Protein AF-A0A9E1AV09-F1 (afdb_monomer_lite)

Radius of gyration: 26.07 Å; chains: 1; bounding box: 48×63×70 Å

Sequence (121 aa):
MDWGLALSVTATGLTVVFAVLIILVLVVALFGKIMGSTTNRKVKTPVEEKQIETFVADSSEKLSMEVEDGISEEVVAAIAAAVAVMMSSDGKAYQLRSIKRTGKNRPAWSIAGIQDNTRPF

Foldseek 3Di:
DPVVVVVVVVVVVVVVVVVVVVVVVVVVVVVVCVVVVVPPDDDDDDDDDDDDDDDDDDDDPPPPAAEPPPQDPVNVVVVVVVCCVVCVVVVDDDDRRYDDDDPCPPPPVNVVVVCVVPDDD

Secondary structure (DSSP, 8-state):
--HHHHHHHHHHHHHHHHHHHHHHHHHHHHHHHHHHTTS--------------------------EEPTT--HHHHHHHHHHHHHHHGGGT------EE-PPP----HHHHHHHHHHH---

Structure (mmCIF, N/CA/C/O backbone):
data_AF-A0A9E1AV09-F1
#
_entry.id   AF-A0A9E1AV09-F1
#
loop_
_atom_site.group_PDB
_atom_site.id
_atom_site.type_symbol
_atom_site.label_atom_id
_atom_site.label_alt_id
_atom_site.label_comp_id
_atom_site.label_asym_id
_atom_site.label_entity_id
_atom_site.label_seq_id
_atom_site.pdbx_PDB_ins_code
_atom_site.Cartn_x
_atom_site.Cartn_y
_atom_site.Cartn_z
_atom_site.occupancy
_atom_site.B_iso_or_equiv
_atom_site.auth_seq_id
_atom_site.auth_comp_id
_atom_site.auth_asym_id
_atom_site.auth_atom_id
_atom_site.pdbx_PDB_model_num
ATOM 1 N N . MET A 1 1 ? 21.806 -11.355 -35.294 1.00 62.59 1 MET A N 1
ATOM 2 C CA . MET A 1 1 ? 21.110 -11.539 -34.003 1.00 62.59 1 MET A CA 1
ATOM 3 C C . MET A 1 1 ? 20.991 -10.173 -33.361 1.00 62.59 1 MET A C 1
ATOM 5 O O . MET A 1 1 ? 22.018 -9.605 -33.000 1.00 62.59 1 MET A O 1
ATOM 9 N N . ASP A 1 2 ? 19.783 -9.630 -33.261 1.00 81.56 2 ASP A N 1
ATOM 10 C CA . ASP A 1 2 ? 19.539 -8.305 -32.685 1.00 81.56 2 ASP A CA 1
ATOM 11 C C . ASP A 1 2 ? 19.661 -8.351 -31.157 1.00 81.56 2 ASP A C 1
ATOM 13 O O . ASP A 1 2 ? 18.680 -8.381 -30.414 1.00 81.56 2 ASP A O 1
ATOM 17 N N . TRP A 1 3 ? 20.905 -8.386 -30.678 1.00 85.06 3 TRP A N 1
ATOM 18 C CA . TRP A 1 3 ? 21.255 -8.437 -29.255 1.00 85.06 3 TRP A CA 1
ATOM 19 C C . TRP A 1 3 ? 20.619 -7.303 -28.436 1.00 85.06 3 TRP A C 1
ATOM 21 O O . TRP A 1 3 ? 20.287 -7.506 -27.272 1.00 85.06 3 TRP A O 1
ATOM 31 N N . GLY A 1 4 ? 20.391 -6.133 -29.043 1.00 89.56 4 GLY A N 1
ATOM 32 C CA . GLY A 1 4 ? 19.711 -5.007 -28.396 1.00 89.56 4 GLY A CA 1
ATOM 33 C C . GLY A 1 4 ? 18.231 -5.269 -28.098 1.00 89.56 4 GLY A C 1
ATOM 34 O O . GLY A 1 4 ? 17.756 -4.900 -27.026 1.00 89.56 4 GLY A O 1
ATOM 35 N N . LEU A 1 5 ? 17.519 -5.962 -28.996 1.00 87.00 5 LEU A N 1
ATOM 36 C CA . LEU A 1 5 ? 16.128 -6.370 -28.762 1.00 87.00 5 LEU A CA 1
ATOM 37 C C . LEU A 1 5 ? 16.051 -7.474 -27.703 1.00 87.00 5 LEU A C 1
ATOM 39 O O . LEU A 1 5 ? 15.178 -7.452 -26.841 1.00 87.00 5 LEU A O 1
ATOM 43 N N . ALA A 1 6 ? 17.000 -8.413 -27.715 1.00 89.00 6 ALA A N 1
ATOM 44 C CA . ALA A 1 6 ? 17.081 -9.448 -26.686 1.00 89.00 6 ALA A CA 1
ATOM 45 C C . ALA A 1 6 ? 17.332 -8.851 -25.286 1.00 89.00 6 ALA A C 1
ATOM 47 O O . ALA A 1 6 ? 16.688 -9.250 -24.311 1.00 89.00 6 ALA A O 1
ATOM 48 N N . LEU A 1 7 ? 18.219 -7.855 -25.185 1.00 91.81 7 LEU A N 1
ATOM 49 C CA . LEU A 1 7 ? 18.486 -7.132 -23.939 1.00 91.81 7 LEU A CA 1
ATOM 50 C C . LEU A 1 7 ? 17.275 -6.331 -23.458 1.00 91.81 7 LEU A C 1
ATOM 52 O O . LEU A 1 7 ? 16.956 -6.380 -22.271 1.00 91.81 7 LEU A O 1
ATOM 56 N N . SER A 1 8 ? 16.576 -5.626 -24.351 1.00 91.19 8 SER A N 1
ATOM 57 C CA . SER A 1 8 ? 15.408 -4.825 -23.968 1.00 91.19 8 SER A CA 1
ATOM 58 C C . SER A 1 8 ? 14.236 -5.694 -23.505 1.00 91.19 8 SER A C 1
ATOM 60 O O . SER A 1 8 ? 13.615 -5.388 -22.485 1.00 91.19 8 SER A O 1
ATOM 62 N N . VAL A 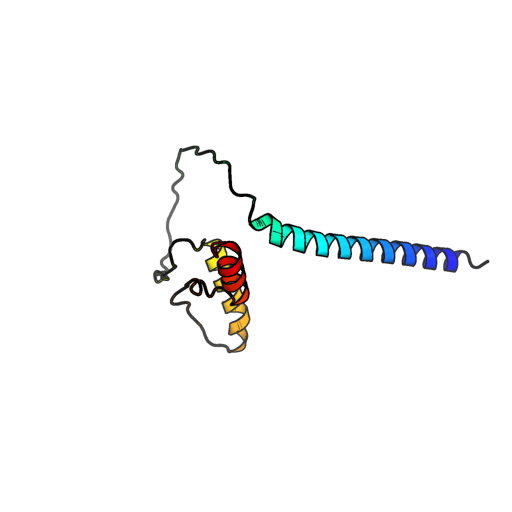1 9 ? 13.971 -6.819 -24.176 1.00 94.38 9 VAL A N 1
ATOM 63 C CA . VAL A 1 9 ? 12.947 -7.793 -23.759 1.00 94.38 9 VAL A CA 1
ATOM 64 C C . VAL A 1 9 ? 13.298 -8.405 -22.402 1.00 94.38 9 VAL A C 1
ATOM 66 O O . VAL A 1 9 ? 12.442 -8.517 -21.528 1.00 94.38 9 VAL A O 1
ATOM 69 N N . THR A 1 10 ? 14.570 -8.737 -22.178 1.00 94.69 10 THR A N 1
ATOM 70 C CA . THR A 1 10 ? 15.015 -9.287 -20.889 1.00 94.69 10 THR A CA 1
ATOM 71 C C . THR A 1 10 ? 14.910 -8.249 -19.765 1.00 94.69 10 THR A C 1
ATOM 73 O O . THR A 1 10 ? 14.410 -8.559 -18.685 1.00 94.69 10 THR A O 1
ATOM 76 N N . ALA A 1 11 ? 15.318 -7.001 -20.013 1.00 95.00 11 ALA A N 1
ATOM 77 C CA . ALA A 1 11 ? 15.240 -5.913 -19.036 1.00 95.00 11 ALA A CA 1
ATOM 78 C C . ALA A 1 11 ? 13.788 -5.548 -18.681 1.00 95.00 11 ALA A C 1
ATOM 80 O O . ALA A 1 11 ? 13.458 -5.346 -17.509 1.00 95.00 11 ALA A O 1
ATOM 81 N N . THR A 1 12 ? 12.903 -5.499 -19.679 1.00 95.88 12 THR A N 1
ATOM 82 C CA . THR A 1 12 ? 11.469 -5.259 -19.461 1.00 95.88 12 THR A CA 1
ATOM 83 C C . THR A 1 12 ? 10.818 -6.428 -18.728 1.00 95.88 12 THR A C 1
ATOM 85 O O . THR A 1 12 ? 10.104 -6.191 -17.756 1.00 95.88 12 THR A O 1
ATOM 88 N N . GLY A 1 13 ? 11.139 -7.675 -19.084 1.00 95.94 13 GLY A N 1
ATOM 89 C CA . GLY A 1 13 ? 10.699 -8.864 -18.350 1.00 95.94 13 GLY A CA 1
ATOM 90 C C . GLY A 1 13 ? 11.131 -8.847 -16.882 1.00 95.94 13 GLY A C 1
ATOM 91 O O . GLY A 1 13 ? 10.299 -9.044 -15.997 1.00 95.94 13 GLY A O 1
ATOM 92 N N . LEU A 1 14 ? 12.399 -8.519 -16.603 1.00 96.31 14 LEU A N 1
ATOM 93 C CA . LEU A 1 14 ? 12.914 -8.398 -15.236 1.00 96.31 14 LEU A CA 1
ATOM 94 C C . LEU A 1 14 ? 12.160 -7.318 -14.447 1.00 96.31 14 LEU A C 1
ATOM 96 O O . LEU A 1 14 ? 11.760 -7.545 -13.306 1.00 96.31 14 LEU A O 1
ATOM 100 N N . THR A 1 15 ? 11.915 -6.167 -15.074 1.00 96.56 15 THR A N 1
ATOM 101 C CA . THR A 1 15 ? 11.201 -5.045 -14.451 1.00 96.56 15 THR A CA 1
ATOM 102 C C . THR A 1 15 ? 9.750 -5.414 -14.137 1.00 96.56 15 THR A C 1
ATOM 104 O O . THR A 1 15 ? 9.272 -5.140 -13.036 1.00 96.56 15 THR A O 1
ATOM 107 N N . VAL A 1 16 ? 9.055 -6.081 -15.065 1.00 97.25 16 VAL A N 1
ATOM 108 C CA . VAL A 1 16 ? 7.672 -6.544 -14.868 1.00 97.25 16 VAL A CA 1
ATOM 109 C C . VAL A 1 16 ? 7.595 -7.561 -13.729 1.00 97.25 16 VAL A C 1
ATOM 111 O O . VAL A 1 16 ? 6.725 -7.436 -12.868 1.00 97.25 16 VAL A O 1
ATOM 114 N N . VAL A 1 17 ? 8.520 -8.524 -13.663 1.00 96.75 17 VAL A N 1
ATOM 115 C CA . VAL A 1 17 ? 8.557 -9.516 -12.574 1.00 96.75 17 VAL A CA 1
ATOM 116 C C . VAL A 1 17 ? 8.769 -8.836 -11.220 1.00 96.75 17 VAL A C 1
ATOM 118 O O . VAL A 1 17 ? 8.021 -9.112 -10.281 1.00 96.75 17 VAL A O 1
ATOM 121 N N . PHE A 1 18 ? 9.720 -7.902 -11.115 1.00 97.50 18 PHE A N 1
ATOM 122 C CA . PHE A 1 18 ? 9.929 -7.131 -9.884 1.00 97.50 18 PHE A CA 1
ATOM 123 C C . PHE A 1 18 ? 8.688 -6.325 -9.486 1.00 97.50 18 PHE A C 1
ATOM 125 O O . PHE A 1 18 ? 8.298 -6.351 -8.319 1.00 97.50 18 PHE A O 1
ATOM 132 N N . ALA A 1 19 ? 8.040 -5.650 -10.438 1.00 96.75 19 ALA A N 1
ATOM 133 C CA . ALA A 1 19 ? 6.830 -4.876 -10.173 1.00 96.75 19 ALA A CA 1
ATOM 134 C C . ALA A 1 19 ? 5.696 -5.762 -9.632 1.00 96.75 19 ALA A C 1
ATOM 136 O O . ALA A 1 19 ? 5.080 -5.421 -8.622 1.00 96.75 19 ALA A O 1
ATOM 137 N N . VAL A 1 20 ? 5.461 -6.925 -10.248 1.00 97.56 20 VAL A N 1
ATOM 138 C CA . VAL A 1 20 ? 4.444 -7.884 -9.791 1.00 97.56 20 VAL A CA 1
ATOM 139 C C . VAL A 1 20 ? 4.763 -8.396 -8.387 1.00 97.56 20 VAL A C 1
ATOM 141 O O . VAL A 1 20 ? 3.870 -8.426 -7.542 1.00 97.56 20 VAL A O 1
ATOM 144 N N . LEU A 1 21 ? 6.023 -8.743 -8.103 1.00 97.00 21 LEU A N 1
ATOM 145 C CA . LEU A 1 21 ? 6.437 -9.187 -6.769 1.00 97.00 21 LEU A CA 1
ATOM 146 C C . LEU A 1 21 ? 6.210 -8.102 -5.711 1.00 97.00 21 LEU A C 1
ATOM 148 O O . LEU A 1 21 ? 5.645 -8.395 -4.659 1.00 97.00 21 LEU A O 1
ATOM 152 N N . ILE A 1 22 ? 6.587 -6.851 -5.991 1.00 96.31 22 ILE A N 1
ATOM 153 C CA . ILE A 1 22 ? 6.373 -5.722 -5.071 1.00 96.31 22 ILE A CA 1
ATOM 154 C C . ILE A 1 22 ? 4.879 -5.517 -4.808 1.00 96.31 22 ILE A C 1
ATOM 156 O O . ILE A 1 22 ? 4.475 -5.378 -3.654 1.00 96.31 22 ILE A O 1
ATOM 160 N N . ILE A 1 23 ? 4.049 -5.535 -5.854 1.00 96.69 23 ILE A N 1
ATOM 161 C CA . ILE A 1 23 ? 2.594 -5.383 -5.724 1.00 96.69 23 ILE A CA 1
ATOM 162 C C . ILE A 1 23 ? 2.008 -6.518 -4.875 1.00 96.69 23 ILE A C 1
ATOM 164 O O . ILE A 1 23 ? 1.215 -6.258 -3.971 1.00 96.69 23 ILE A O 1
ATOM 168 N N . LEU A 1 24 ? 2.422 -7.764 -5.110 1.00 95.69 24 LEU A N 1
ATOM 169 C CA . LEU A 1 24 ? 1.943 -8.929 -4.362 1.00 95.69 24 LEU A CA 1
ATOM 170 C C . LEU A 1 24 ? 2.350 -8.838 -2.882 1.00 95.69 24 LEU A C 1
ATOM 172 O O . LEU A 1 24 ? 1.510 -9.028 -2.001 1.00 95.69 24 LEU A O 1
ATOM 176 N N . VAL A 1 25 ? 3.601 -8.454 -2.601 1.00 94.50 25 VAL A N 1
ATOM 177 C CA . VAL A 1 25 ? 4.086 -8.208 -1.233 1.00 94.50 25 VAL A CA 1
ATOM 178 C C . VAL A 1 25 ? 3.295 -7.088 -0.563 1.00 94.50 25 VAL A C 1
ATOM 180 O O . VAL A 1 25 ? 2.891 -7.257 0.583 1.00 94.50 25 VAL A O 1
ATOM 183 N N . LEU A 1 26 ? 3.019 -5.975 -1.251 1.00 93.75 26 LEU A N 1
ATOM 184 C CA . LEU A 1 26 ? 2.217 -4.879 -0.698 1.00 93.75 26 LEU A CA 1
ATOM 185 C C . LEU A 1 26 ? 0.798 -5.326 -0.350 1.00 93.75 26 LEU A C 1
ATOM 187 O O . LEU A 1 26 ? 0.313 -4.999 0.731 1.00 93.75 26 LEU A O 1
ATOM 191 N N . VAL A 1 27 ? 0.144 -6.098 -1.219 1.00 93.31 27 VAL A N 1
ATOM 192 C CA . VAL A 1 27 ? -1.205 -6.628 -0.972 1.00 93.31 27 VAL A CA 1
ATOM 193 C C . VAL A 1 27 ? -1.209 -7.567 0.238 1.00 93.31 27 VAL A C 1
ATOM 195 O O . VAL A 1 27 ? -2.033 -7.406 1.139 1.00 93.31 27 VAL A O 1
ATOM 198 N N . VAL A 1 28 ? -0.254 -8.497 0.322 1.00 90.88 28 VAL A N 1
ATOM 199 C CA . VAL A 1 28 ? -0.113 -9.394 1.482 1.00 90.88 28 VAL A CA 1
ATOM 200 C C . VAL A 1 28 ? 0.236 -8.613 2.750 1.00 90.88 28 VAL A C 1
ATOM 202 O O . VAL A 1 28 ? -0.316 -8.898 3.810 1.00 90.88 28 VAL A O 1
ATOM 205 N N . ALA A 1 29 ? 1.089 -7.592 2.662 1.00 86.88 29 ALA A N 1
ATOM 206 C CA . ALA A 1 29 ? 1.440 -6.727 3.783 1.00 86.88 29 ALA A CA 1
ATOM 207 C C . A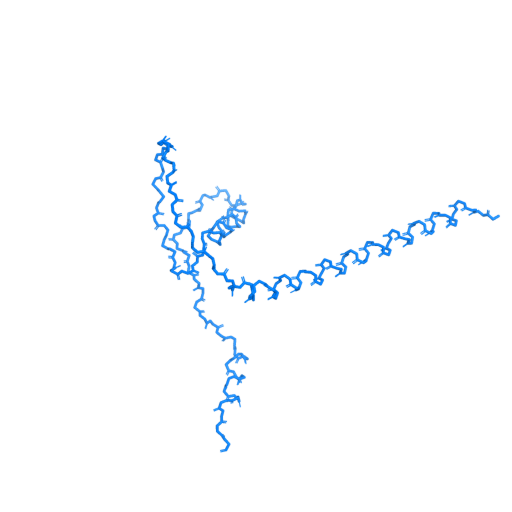LA A 1 29 ? 0.252 -5.879 4.247 1.00 86.88 29 ALA A C 1
ATOM 209 O O . ALA A 1 29 ? 0.096 -5.670 5.445 1.00 86.88 29 ALA A O 1
ATOM 210 N N . LEU A 1 30 ? -0.617 -5.427 3.342 1.00 86.06 30 LEU A N 1
ATOM 211 C CA . LEU A 1 30 ? -1.873 -4.760 3.681 1.00 86.06 30 LEU A CA 1
ATOM 212 C C . LEU A 1 30 ? -2.798 -5.718 4.438 1.00 86.06 30 LEU A C 1
ATOM 214 O O . LEU A 1 30 ? -3.241 -5.367 5.528 1.00 86.06 30 LEU A O 1
ATOM 218 N N . PHE A 1 31 ? -3.010 -6.945 3.949 1.00 82.62 31 PHE A N 1
ATOM 219 C CA . PHE A 1 31 ? -3.772 -7.964 4.686 1.00 82.62 31 PHE A CA 1
ATOM 220 C C . PHE A 1 31 ? -3.139 -8.294 6.049 1.00 82.62 31 PHE A C 1
ATOM 222 O O . PHE A 1 31 ? -3.838 -8.337 7.064 1.00 82.62 31 PHE A O 1
ATOM 229 N N . GLY A 1 32 ? -1.814 -8.434 6.101 1.00 80.19 32 GLY A N 1
ATOM 230 C CA . GLY A 1 32 ? -1.051 -8.659 7.328 1.00 80.19 32 GLY A CA 1
ATOM 231 C C . GLY A 1 32 ? -1.115 -7.483 8.304 1.00 80.19 32 GLY A C 1
ATOM 232 O O . GLY A 1 32 ? -1.209 -7.700 9.507 1.00 80.19 32 GLY A O 1
ATOM 233 N N . LYS A 1 33 ? -1.138 -6.237 7.822 1.00 78.69 33 LYS A N 1
ATOM 234 C CA . LYS A 1 33 ? -1.247 -5.020 8.644 1.00 78.69 33 LYS A CA 1
ATOM 235 C C . LYS A 1 33 ? -2.672 -4.803 9.146 1.00 78.69 33 LYS A C 1
ATOM 237 O O . LYS A 1 33 ? -2.858 -4.392 10.289 1.00 78.69 33 LYS A O 1
ATOM 242 N N . ILE A 1 34 ? -3.674 -5.127 8.329 1.00 74.94 34 ILE A N 1
ATOM 243 C CA . ILE A 1 34 ? -5.086 -5.091 8.722 1.00 74.94 34 ILE A CA 1
ATOM 244 C C . ILE A 1 34 ? -5.347 -6.141 9.819 1.00 74.94 34 ILE A C 1
ATOM 246 O O . ILE A 1 34 ? -5.937 -5.803 10.844 1.00 74.94 34 ILE A O 1
ATOM 250 N N . MET A 1 35 ? -4.821 -7.365 9.683 1.00 63.22 35 MET A N 1
ATOM 251 C CA . MET A 1 35 ? -4.956 -8.432 10.690 1.00 63.22 35 MET A CA 1
ATOM 252 C C . MET A 1 35 ? -4.056 -8.204 11.926 1.00 63.22 35 MET A C 1
ATOM 254 O O . MET A 1 35 ? -4.497 -8.349 13.066 1.00 63.22 35 MET A O 1
ATOM 258 N N . GLY A 1 36 ? -2.810 -7.770 11.723 1.00 61.09 36 GLY A N 1
ATOM 259 C CA . GLY A 1 36 ? -1.796 -7.557 12.765 1.00 61.09 36 GLY A CA 1
ATOM 260 C C . GLY A 1 36 ? -2.024 -6.329 13.651 1.00 61.09 36 GLY A C 1
ATOM 261 O O . GLY A 1 36 ? -1.460 -6.248 14.745 1.00 61.09 36 GLY A O 1
ATOM 262 N N . SER A 1 37 ? -2.895 -5.400 13.243 1.00 52.19 37 SER A N 1
ATOM 263 C CA . SER A 1 37 ? -3.293 -4.258 14.082 1.00 52.19 37 SER A CA 1
ATOM 264 C C . SER A 1 37 ? -4.109 -4.660 15.321 1.00 52.19 37 SER A C 1
ATOM 266 O O . SER A 1 37 ? -4.240 -3.869 16.253 1.00 52.19 37 SER A O 1
ATOM 268 N N . THR A 1 38 ? -4.613 -5.900 15.383 1.00 56.12 38 THR A N 1
ATOM 269 C CA . THR A 1 38 ? -5.422 -6.392 16.515 1.00 56.12 38 THR A CA 1
ATOM 270 C C . THR A 1 38 ? -4.653 -7.221 17.552 1.00 56.12 38 THR A C 1
ATOM 272 O O . THR A 1 38 ? -5.218 -7.528 18.598 1.00 56.12 38 THR A O 1
ATOM 275 N N . THR A 1 39 ? -3.361 -7.522 17.341 1.00 53.47 39 THR A N 1
ATOM 276 C CA . THR A 1 39 ? -2.571 -8.387 18.251 1.00 53.47 39 THR A CA 1
ATOM 277 C C . THR A 1 39 ? -1.247 -7.794 18.754 1.00 53.47 39 THR A C 1
ATOM 279 O O . THR A 1 39 ? -0.467 -8.504 19.378 1.00 53.47 39 THR A O 1
ATOM 282 N N . ASN A 1 40 ? -0.981 -6.500 18.553 1.00 53.19 40 ASN A N 1
ATOM 283 C CA . ASN A 1 40 ? 0.191 -5.828 19.140 1.00 53.19 40 ASN A CA 1
ATOM 284 C C . ASN A 1 40 ? -0.207 -4.912 20.302 1.00 53.19 40 ASN A C 1
ATOM 286 O O . ASN A 1 40 ? 0.134 -3.732 20.350 1.00 53.19 40 ASN A O 1
ATOM 290 N N . ARG A 1 41 ? -0.957 -5.461 21.264 1.00 50.94 41 ARG A N 1
ATOM 291 C CA . ARG A 1 41 ? -1.141 -4.831 22.574 1.00 50.94 41 ARG A CA 1
ATOM 292 C C . ARG A 1 41 ? -0.646 -5.783 23.656 1.00 50.94 41 ARG A C 1
ATOM 294 O O . ARG A 1 41 ? -1.267 -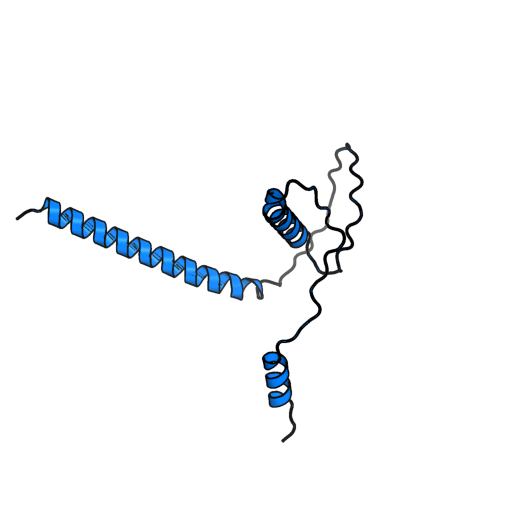6.820 23.877 1.00 50.94 41 ARG A O 1
ATOM 301 N N . LYS A 1 42 ? 0.419 -5.327 24.332 1.00 48.84 42 LYS A N 1
ATOM 302 C CA . LYS A 1 42 ? 1.118 -5.782 25.560 1.00 48.84 42 LYS A CA 1
ATOM 303 C C . LYS A 1 42 ? 2.592 -6.030 25.205 1.00 48.84 42 LYS A C 1
ATOM 305 O O . LYS A 1 42 ? 2.874 -6.853 24.354 1.00 48.84 42 LYS A O 1
ATOM 310 N N . VAL A 1 43 ? 3.557 -5.301 25.766 1.00 42.38 43 VAL A N 1
ATOM 311 C CA . VAL A 1 43 ? 3.769 -5.072 27.206 1.00 42.38 43 VAL A CA 1
ATOM 312 C C . VAL A 1 43 ? 4.244 -3.637 27.505 1.00 42.38 43 VAL A C 1
ATOM 314 O O . VAL A 1 43 ? 4.929 -3.006 26.713 1.00 42.38 43 VAL A O 1
ATOM 317 N N . LYS A 1 44 ? 3.800 -3.147 28.666 1.00 46.91 44 LYS A N 1
ATOM 318 C CA . LYS A 1 44 ? 4.030 -1.841 29.296 1.00 46.91 44 LYS A CA 1
ATOM 319 C C . LYS A 1 44 ? 5.485 -1.666 29.755 1.00 46.91 44 LYS A C 1
ATOM 321 O O . LYS A 1 44 ? 6.028 -2.618 30.304 1.00 46.91 44 LYS A O 1
ATOM 326 N N . THR A 1 45 ? 5.966 -0.423 29.780 1.00 32.31 45 THR A N 1
ATOM 327 C CA . THR A 1 45 ? 6.751 0.066 30.926 1.00 32.31 45 THR A CA 1
ATOM 328 C C . THR A 1 45 ? 6.284 1.481 31.281 1.00 32.31 45 THR A C 1
ATOM 330 O O . THR A 1 45 ? 6.321 2.354 30.415 1.00 32.31 45 THR A O 1
ATOM 333 N N . PRO A 1 46 ? 5.792 1.715 32.509 1.00 46.25 46 PRO A N 1
ATOM 334 C CA . PRO A 1 46 ? 5.605 3.048 33.054 1.00 46.25 46 PRO A CA 1
ATOM 335 C C . PRO A 1 46 ? 6.969 3.562 33.523 1.00 46.25 46 PRO A C 1
ATOM 337 O O . PRO A 1 46 ? 7.610 2.923 34.353 1.00 46.25 46 PRO A O 1
ATOM 340 N N . VAL A 1 47 ? 7.417 4.694 32.990 1.00 36.31 47 VAL A N 1
ATOM 341 C CA . VAL A 1 47 ? 8.447 5.505 33.640 1.00 36.31 47 VAL A CA 1
ATOM 342 C C . VAL A 1 47 ? 7.884 6.910 33.736 1.00 36.31 47 VAL A C 1
ATOM 344 O O . VAL A 1 47 ? 7.613 7.588 32.749 1.00 36.31 47 VAL A O 1
ATOM 347 N N . GLU A 1 48 ? 7.575 7.210 34.982 1.00 44.34 48 GLU A N 1
ATOM 348 C CA . GLU A 1 48 ? 7.315 8.495 35.589 1.00 44.34 48 GLU A CA 1
ATOM 349 C C . GLU A 1 48 ? 8.408 9.522 35.256 1.00 44.34 48 GLU A C 1
ATOM 351 O O . GLU A 1 48 ? 9.524 9.158 34.900 1.00 44.34 48 GLU A O 1
ATOM 356 N N . GLU A 1 49 ? 8.071 10.793 35.489 1.00 39.84 49 GLU A N 1
ATOM 357 C CA . GLU A 1 49 ? 8.990 11.934 35.588 1.00 39.84 49 GLU A CA 1
ATOM 358 C C . GLU A 1 49 ? 9.329 12.613 34.233 1.00 39.84 49 GLU A C 1
ATOM 360 O O . GLU A 1 49 ? 9.778 11.972 33.298 1.00 39.84 49 GLU A O 1
ATOM 365 N N . LYS A 1 50 ? 9.201 13.921 33.978 1.00 37.06 50 LYS A N 1
ATOM 366 C CA . LYS A 1 50 ? 8.753 15.134 34.685 1.00 37.06 50 LYS A CA 1
ATOM 367 C C . LYS A 1 50 ? 9.055 16.291 33.727 1.00 37.06 50 LYS A C 1
ATOM 369 O O . LYS A 1 50 ? 10.069 16.242 33.048 1.00 37.06 50 LYS A O 1
ATOM 374 N N . GLN A 1 51 ? 8.183 17.299 33.719 1.00 39.97 51 GLN A N 1
ATOM 375 C CA . GLN A 1 51 ? 8.449 18.708 33.385 1.00 39.97 51 GLN A CA 1
ATOM 376 C C . GLN A 1 51 ? 9.271 19.017 32.118 1.00 39.97 51 GLN A C 1
ATOM 378 O O . GLN A 1 51 ? 10.468 18.787 32.076 1.00 39.97 51 GLN A O 1
ATOM 383 N N . ILE A 1 52 ? 8.666 19.755 31.187 1.00 36.94 52 ILE A N 1
ATOM 384 C CA . ILE A 1 52 ? 9.111 21.125 30.888 1.00 36.94 52 ILE A CA 1
ATOM 385 C C . ILE A 1 52 ? 7.868 21.915 30.467 1.00 36.94 52 ILE A C 1
ATOM 387 O O . ILE A 1 52 ? 7.218 21.636 29.463 1.00 36.94 52 ILE A O 1
ATOM 391 N N . GLU A 1 53 ? 7.536 22.885 31.308 1.00 47.88 53 GLU A N 1
ATOM 392 C CA . GLU A 1 53 ? 6.652 24.003 31.024 1.00 47.88 53 GLU A CA 1
ATOM 393 C C . GLU A 1 53 ? 7.346 24.954 30.041 1.00 47.88 53 GLU A C 1
ATOM 395 O O . GLU A 1 53 ? 8.509 25.299 30.241 1.00 47.88 53 GLU A O 1
ATOM 400 N N . THR A 1 54 ? 6.648 25.394 28.996 1.00 35.50 54 THR A N 1
ATOM 401 C CA . THR A 1 54 ? 6.792 26.703 28.317 1.00 35.50 54 THR A CA 1
ATOM 402 C C . THR A 1 54 ? 5.847 26.703 27.113 1.00 35.50 54 THR A C 1
ATOM 404 O O . THR A 1 54 ? 5.791 25.724 26.386 1.00 35.50 54 THR A O 1
ATOM 407 N N . PHE A 1 55 ? 5.095 27.731 26.746 1.00 35.00 55 PHE A N 1
ATOM 408 C CA . PHE A 1 55 ? 4.510 28.898 27.393 1.00 35.00 55 PHE A CA 1
ATOM 409 C C . PHE A 1 55 ? 3.507 29.399 26.332 1.00 35.00 55 PHE A C 1
ATOM 411 O O . PHE A 1 55 ? 3.916 29.673 25.213 1.00 35.00 55 PHE A O 1
ATOM 418 N N . VAL A 1 56 ? 2.221 29.408 26.687 1.00 40.62 56 VAL A N 1
ATOM 419 C CA . VAL A 1 56 ? 1.142 30.365 26.352 1.00 40.62 56 VAL A CA 1
ATOM 420 C C . VAL A 1 56 ? 0.949 30.899 24.908 1.00 40.62 56 VAL A C 1
ATOM 422 O O . VAL A 1 56 ? 1.873 31.391 24.274 1.00 40.62 56 VAL A O 1
ATOM 425 N N . ALA A 1 57 ? -0.347 30.975 24.548 1.00 38.41 57 ALA A N 1
ATOM 426 C CA . ALA A 1 57 ? -1.041 31.707 23.467 1.00 38.41 57 ALA A CA 1
ATOM 427 C C . ALA A 1 57 ? -1.487 30.787 22.312 1.00 38.41 57 ALA A C 1
ATOM 429 O O . ALA A 1 57 ? -0.679 30.083 21.731 1.00 38.41 57 ALA A O 1
ATOM 430 N N . ASP A 1 58 ? -2.754 30.683 21.920 1.00 34.47 58 ASP A N 1
ATOM 431 C CA . ASP A 1 58 ? -3.880 31.606 22.022 1.00 34.47 58 ASP A CA 1
ATOM 432 C C . ASP A 1 58 ? -5.200 30.810 21.955 1.00 34.47 58 ASP A C 1
ATOM 434 O O . ASP A 1 58 ? -5.246 29.663 21.499 1.00 34.47 58 ASP A O 1
ATOM 438 N N . SER A 1 59 ? -6.265 31.425 22.450 1.00 45.34 59 SER A N 1
ATOM 439 C CA . SER A 1 59 ? -7.616 30.887 22.533 1.00 45.34 59 SER A CA 1
ATOM 440 C C . SER A 1 59 ? -8.124 30.368 21.189 1.00 45.34 59 SER A C 1
ATOM 442 O O . SER A 1 59 ? -8.377 31.122 20.255 1.00 45.34 59 SER A O 1
ATOM 444 N N . SER A 1 60 ? -8.444 29.082 21.140 1.00 37.12 60 SER A N 1
ATOM 445 C CA . SER A 1 60 ? -9.638 28.656 20.429 1.00 37.12 60 SER A CA 1
ATOM 446 C C . SER A 1 60 ? -10.352 27.688 21.341 1.00 37.12 60 SER A C 1
ATOM 448 O O . SER A 1 60 ? -9.871 26.591 21.621 1.00 37.12 60 SER A O 1
ATOM 450 N N . GLU A 1 61 ? -11.457 28.188 21.870 1.00 42.56 61 GLU A N 1
ATOM 451 C CA . GLU A 1 61 ? -12.593 27.485 22.435 1.00 42.56 61 GLU A CA 1
ATOM 452 C C . GLU A 1 61 ? -12.868 26.211 21.622 1.00 42.56 61 GLU A C 1
ATOM 454 O O . GLU A 1 61 ? -13.683 26.172 20.702 1.00 42.56 61 GLU A O 1
ATOM 459 N N . LYS A 1 62 ? -12.114 25.147 21.912 1.00 44.94 62 LYS A N 1
ATOM 460 C CA . LYS A 1 62 ? -12.328 23.837 21.319 1.00 44.94 62 LYS A CA 1
ATOM 461 C C . LYS A 1 62 ? -13.516 23.281 22.071 1.00 44.94 62 LYS A C 1
ATOM 463 O O . LYS A 1 62 ? -13.361 22.594 23.078 1.00 44.94 62 LYS A O 1
ATOM 468 N N . LEU A 1 63 ? -14.690 23.704 21.596 1.00 44.81 63 LEU A N 1
ATOM 469 C CA . LEU A 1 63 ? -15.993 23.107 21.824 1.00 44.81 63 LEU A CA 1
ATOM 470 C C . LEU A 1 63 ? -15.744 21.639 22.147 1.00 44.81 63 LEU A C 1
ATOM 472 O O . LEU A 1 63 ? -15.225 20.920 21.289 1.00 44.81 63 LEU A O 1
ATOM 476 N N . SER A 1 64 ? -15.958 21.257 23.407 1.00 47.34 64 SER A N 1
ATOM 477 C CA . SER A 1 64 ? -15.637 19.926 23.901 1.00 47.34 64 SER A CA 1
ATOM 478 C C . SER A 1 64 ? -16.446 18.937 23.077 1.00 47.34 64 SER A C 1
ATOM 480 O O . SER A 1 64 ? -17.629 18.713 23.334 1.00 47.34 64 SER A O 1
ATOM 482 N N . MET A 1 65 ? -15.835 18.434 22.008 1.00 58.34 65 MET A N 1
ATOM 483 C CA . MET A 1 65 ? -16.436 17.432 21.157 1.00 58.34 65 MET A CA 1
ATOM 484 C C . MET A 1 65 ? -16.684 16.246 22.065 1.00 58.34 65 MET A C 1
ATOM 486 O O . MET A 1 65 ? -15.754 15.722 22.677 1.00 58.34 65 MET A O 1
ATOM 490 N N . GLU A 1 66 ? -17.947 15.864 22.188 1.00 59.75 66 GLU A N 1
ATOM 491 C CA . GLU A 1 66 ? -18.311 14.713 22.989 1.00 59.75 66 GLU A CA 1
ATOM 492 C C . GLU A 1 66 ? -17.850 13.471 22.222 1.00 59.75 66 GLU A C 1
ATOM 494 O O . GLU A 1 66 ? -18.437 13.060 21.212 1.00 59.75 66 GLU A O 1
ATOM 499 N N . VAL A 1 67 ? -16.698 12.959 22.648 1.00 61.78 67 VAL A N 1
ATOM 500 C CA . VAL A 1 67 ? -16.067 11.748 22.138 1.00 61.78 67 VAL A CA 1
ATOM 501 C C . VAL A 1 67 ? -16.345 10.651 23.156 1.00 61.78 67 VAL A C 1
ATOM 503 O O . VAL A 1 67 ? -16.049 10.815 24.337 1.00 61.78 67 VAL A O 1
ATOM 506 N N . GLU A 1 68 ? -16.932 9.540 22.711 1.00 66.31 68 GLU A N 1
ATOM 507 C CA . GLU A 1 68 ? -17.134 8.380 23.585 1.00 66.31 68 GLU A CA 1
ATOM 508 C C . GLU A 1 68 ? -15.800 7.835 24.123 1.00 66.31 68 GLU A C 1
ATOM 510 O O . GLU A 1 68 ? -14.817 7.703 23.382 1.00 66.31 68 GLU A O 1
ATOM 515 N N . ASP A 1 69 ? -15.801 7.456 25.406 1.00 58.53 69 ASP A N 1
ATOM 516 C CA . ASP A 1 69 ? -14.663 6.844 26.092 1.00 58.53 69 ASP A CA 1
ATOM 517 C C . ASP A 1 69 ? -14.167 5.605 25.322 1.00 58.53 69 ASP A C 1
ATOM 519 O O . ASP A 1 69 ? -14.895 4.630 25.109 1.00 58.53 69 ASP A O 1
ATOM 523 N N . GLY A 1 70 ? -12.910 5.646 24.869 1.00 64.94 70 GLY A N 1
ATOM 524 C CA . GLY A 1 70 ? -12.282 4.569 24.089 1.00 64.94 70 GLY A CA 1
ATOM 525 C C . GLY A 1 70 ? -12.078 4.850 22.593 1.00 64.94 70 GLY A C 1
ATOM 526 O O . GLY A 1 70 ? -11.666 3.946 21.850 1.00 64.94 70 GLY A O 1
ATOM 527 N N . ILE A 1 71 ? -12.323 6.076 22.126 1.00 75.50 71 ILE A N 1
ATOM 528 C CA . ILE A 1 71 ? -11.870 6.553 20.810 1.00 75.50 71 ILE A CA 1
ATOM 529 C C . ILE A 1 71 ? -10.590 7.377 21.001 1.00 75.50 71 ILE A C 1
ATOM 531 O O . ILE A 1 71 ? -10.589 8.387 21.691 1.00 75.50 71 ILE A O 1
ATOM 535 N N . SER A 1 72 ? -9.483 6.931 20.404 1.00 81.25 72 SER A N 1
ATOM 536 C CA . SER A 1 72 ? -8.194 7.628 20.493 1.00 81.25 72 SER A CA 1
ATOM 537 C C . SER A 1 72 ? -8.194 8.928 19.686 1.00 81.25 72 SER A C 1
ATOM 539 O O . SER A 1 72 ? -8.814 8.999 18.624 1.00 81.25 72 SER A O 1
ATOM 541 N N . GLU A 1 73 ? -7.435 9.925 20.143 1.00 76.88 73 GLU A N 1
ATOM 542 C CA . GLU A 1 73 ? -7.295 11.227 19.471 1.00 76.88 73 GLU A CA 1
ATOM 543 C C . GLU A 1 73 ? -6.811 11.101 18.017 1.00 76.88 73 GLU A C 1
ATOM 545 O O . GLU A 1 73 ? -7.268 11.838 17.149 1.00 76.88 73 GLU A O 1
ATOM 550 N N . GLU A 1 74 ? -5.977 10.101 17.717 1.00 81.56 74 GLU A N 1
ATOM 551 C CA . GLU A 1 74 ? -5.558 9.760 16.348 1.00 81.56 74 GLU A CA 1
ATOM 552 C C . GLU A 1 74 ? -6.746 9.423 15.437 1.00 81.56 74 GLU A C 1
ATOM 554 O O . GLU A 1 74 ? -6.807 9.850 14.284 1.00 81.56 74 GLU A O 1
ATOM 559 N N . VAL A 1 75 ? -7.722 8.675 15.959 1.00 86.00 75 VAL A N 1
ATOM 560 C CA . VAL A 1 75 ? -8.929 8.288 15.220 1.00 86.00 75 VAL A CA 1
ATOM 561 C C . VAL A 1 75 ? -9.824 9.505 15.021 1.00 86.00 75 VAL A C 1
ATOM 563 O O . VAL A 1 75 ? -10.364 9.692 13.934 1.00 86.00 75 VAL A O 1
ATOM 566 N N . VAL A 1 76 ? -9.940 10.366 16.034 1.00 84.12 76 VAL A N 1
ATOM 567 C CA . VAL A 1 76 ? -10.674 11.635 15.928 1.00 84.12 76 VAL A CA 1
ATOM 568 C C . VAL A 1 76 ? -10.050 12.536 14.858 1.00 84.12 76 VAL A C 1
ATOM 570 O O . VAL A 1 76 ? -10.777 13.056 14.012 1.00 84.12 76 VAL A O 1
ATOM 573 N N . ALA A 1 77 ? -8.720 12.670 14.838 1.00 86.38 77 ALA A N 1
ATOM 574 C CA . ALA A 1 77 ? -7.994 13.457 13.842 1.00 86.38 77 ALA A CA 1
ATOM 575 C C . ALA A 1 77 ? -8.144 12.882 12.425 1.00 86.38 77 ALA A C 1
ATOM 577 O O . ALA A 1 77 ? -8.406 13.630 11.484 1.00 86.38 77 ALA A O 1
ATOM 578 N N . ALA A 1 78 ? -8.049 11.559 12.270 1.00 88.94 78 ALA A N 1
ATOM 579 C CA . ALA A 1 78 ? -8.252 10.894 10.986 1.00 88.94 78 ALA A CA 1
ATOM 580 C C . ALA A 1 78 ? -9.689 11.071 10.462 1.00 88.94 78 ALA A C 1
ATOM 582 O O . ALA A 1 78 ? -9.877 11.361 9.279 1.00 88.94 78 ALA A O 1
ATOM 583 N N . ILE A 1 79 ? -10.699 10.951 11.334 1.00 88.88 79 ILE A N 1
ATOM 584 C CA . ILE A 1 79 ? -12.105 11.199 10.979 1.00 88.88 79 ILE A CA 1
ATOM 585 C C . ILE A 1 79 ? -12.299 12.668 10.591 1.00 88.88 79 ILE A C 1
ATOM 587 O O . ILE A 1 79 ? -12.896 12.942 9.553 1.00 88.88 79 ILE A O 1
ATOM 591 N N . ALA A 1 80 ? -11.767 13.610 11.374 1.00 86.00 80 ALA A N 1
ATOM 592 C CA . ALA A 1 80 ? -11.860 15.037 11.077 1.00 86.00 80 ALA A CA 1
ATOM 593 C C . ALA A 1 80 ? -11.209 15.397 9.734 1.00 86.00 80 ALA A C 1
ATOM 595 O O . ALA A 1 80 ? -11.813 16.119 8.943 1.00 86.00 80 ALA A O 1
ATOM 596 N N . ALA A 1 81 ? -10.032 14.843 9.436 1.00 87.62 81 ALA A N 1
ATOM 597 C CA . ALA A 1 81 ? -9.354 15.039 8.157 1.00 87.62 81 ALA A CA 1
ATOM 598 C C . ALA A 1 81 ? -10.149 14.444 6.982 1.00 87.62 81 ALA A C 1
ATOM 600 O O . ALA A 1 81 ? -10.337 15.111 5.966 1.00 87.62 81 ALA A O 1
ATOM 601 N N . ALA A 1 82 ? -10.662 13.217 7.118 1.00 88.62 82 ALA A N 1
ATOM 602 C CA . ALA A 1 82 ? -11.454 12.570 6.073 1.00 88.62 82 ALA A CA 1
ATOM 603 C C . ALA A 1 82 ? -12.760 13.328 5.782 1.00 88.62 82 ALA A C 1
ATOM 605 O O . ALA A 1 82 ? -13.105 13.542 4.619 1.00 88.62 82 ALA A O 1
ATOM 606 N N . VAL A 1 83 ? -13.459 13.774 6.832 1.00 85.12 83 VAL A N 1
ATOM 607 C CA . VAL A 1 83 ? -14.682 14.579 6.709 1.00 85.12 83 VAL A CA 1
ATOM 608 C C . VAL A 1 83 ? -14.375 15.929 6.072 1.00 85.12 83 VAL A C 1
ATOM 610 O O . VAL A 1 83 ? -15.099 16.337 5.169 1.00 85.12 83 VAL A O 1
ATOM 613 N N . ALA A 1 84 ? -13.283 16.589 6.468 1.00 83.75 84 ALA A N 1
ATOM 614 C CA . ALA A 1 84 ? -12.860 17.839 5.847 1.00 83.75 84 ALA A CA 1
ATOM 615 C C . ALA A 1 84 ? -12.624 17.664 4.341 1.00 83.75 84 ALA A C 1
ATOM 617 O O . ALA A 1 84 ? -13.139 18.455 3.558 1.00 83.75 84 ALA A O 1
ATOM 618 N N . VAL A 1 85 ? -11.930 16.604 3.913 1.00 83.75 85 VAL A N 1
ATOM 619 C CA . VAL A 1 85 ? -11.701 16.318 2.485 1.00 83.75 85 VAL A CA 1
ATOM 620 C C . VAL A 1 85 ? -13.009 16.032 1.746 1.00 83.75 85 VAL A C 1
ATOM 622 O O . VAL A 1 85 ? -13.244 16.613 0.690 1.00 83.75 85 VAL A O 1
ATOM 625 N N . MET A 1 86 ? -13.877 15.176 2.295 1.00 83.56 86 MET A N 1
ATOM 626 C CA . MET A 1 86 ? -15.146 14.830 1.645 1.00 83.56 86 MET A CA 1
ATOM 627 C C . MET A 1 86 ? -16.105 16.015 1.545 1.00 83.56 86 MET A C 1
ATOM 629 O O . MET A 1 86 ? -16.817 16.139 0.557 1.00 83.56 86 MET A O 1
ATOM 633 N N . MET A 1 87 ? -16.131 16.882 2.556 1.00 80.38 87 MET A N 1
ATOM 634 C CA . MET A 1 87 ? -17.058 18.010 2.612 1.00 80.38 87 MET A CA 1
ATOM 635 C C . MET A 1 87 ? -16.486 19.306 2.020 1.00 80.38 87 MET A C 1
ATOM 637 O O . MET A 1 87 ? -17.219 20.282 1.861 1.00 80.38 87 MET A O 1
ATOM 641 N N . SER A 1 88 ? -15.203 19.320 1.635 1.00 70.50 88 SER A N 1
ATOM 642 C CA . SER A 1 88 ? -14.564 20.465 0.967 1.00 70.50 88 SER A CA 1
ATOM 643 C C . SER A 1 88 ? -15.171 20.782 -0.404 1.00 70.50 88 SER A C 1
ATOM 645 O O . SER A 1 88 ? -15.009 21.898 -0.889 1.00 70.50 88 SER A O 1
ATOM 647 N N . SER A 1 89 ? -15.887 19.842 -1.033 1.00 67.50 89 SER A N 1
ATOM 648 C CA . SER A 1 89 ? -16.532 20.056 -2.337 1.00 67.50 89 SER A CA 1
ATOM 649 C C . SER A 1 89 ? -17.779 20.940 -2.278 1.00 67.50 89 SER A C 1
ATOM 651 O O . SER A 1 89 ? -18.134 21.547 -3.283 1.00 67.50 89 SER A O 1
ATOM 653 N N . ASP A 1 90 ? -18.435 21.030 -1.119 1.00 70.81 90 ASP A N 1
ATOM 654 C CA . ASP A 1 90 ? -19.704 21.755 -0.962 1.00 70.81 90 ASP A CA 1
ATOM 655 C C . ASP A 1 90 ? -19.526 23.223 -0.539 1.00 70.81 90 ASP A C 1
ATOM 657 O O . ASP A 1 90 ? -20.513 23.947 -0.395 1.00 70.81 90 ASP A O 1
ATOM 661 N N . GLY A 1 91 ? 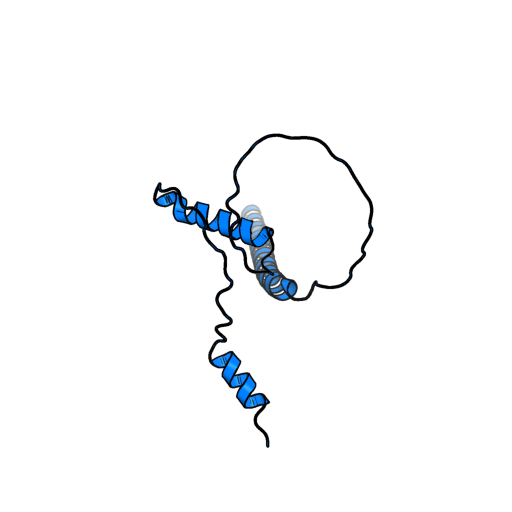-18.287 23.677 -0.303 1.00 68.00 91 GLY A N 1
ATOM 662 C CA . GLY A 1 91 ? -17.972 25.068 0.058 1.00 68.00 91 GLY A CA 1
ATOM 663 C C . GLY A 1 91 ? -18.567 25.547 1.392 1.00 68.00 91 GLY A C 1
ATOM 664 O O . GLY A 1 91 ? -18.530 26.739 1.693 1.00 68.00 91 GLY A O 1
ATOM 665 N N . LYS A 1 92 ? -19.128 24.637 2.196 1.00 75.38 92 LYS A N 1
ATOM 666 C CA . LYS A 1 92 ? -19.734 24.919 3.503 1.00 75.38 92 LYS A CA 1
ATOM 667 C C . LYS A 1 92 ? -18.800 24.470 4.622 1.00 75.38 92 LYS A C 1
ATOM 669 O O . LYS A 1 92 ? -18.191 23.408 4.545 1.00 75.38 92 LYS A O 1
ATOM 674 N N . ALA A 1 93 ? -18.703 25.276 5.678 1.00 72.88 93 ALA A N 1
ATOM 675 C CA . ALA A 1 93 ? -17.955 24.917 6.877 1.00 72.88 93 ALA A CA 1
ATOM 676 C C . ALA A 1 93 ? -18.796 23.970 7.744 1.00 72.88 93 ALA A C 1
ATOM 678 O O . ALA A 1 93 ? -19.853 24.351 8.248 1.00 72.88 93 ALA A O 1
ATOM 679 N N . TYR A 1 94 ? -18.321 22.740 7.921 1.00 77.38 94 TYR A N 1
ATOM 680 C CA . TYR A 1 94 ? -18.966 21.740 8.767 1.00 77.38 94 TYR A CA 1
ATOM 681 C C . TYR A 1 94 ? -18.196 21.588 10.079 1.00 77.38 94 TYR A C 1
ATOM 683 O O . TYR A 1 94 ? -16.968 21.521 10.088 1.00 77.38 94 TYR A O 1
ATOM 691 N N . GLN A 1 95 ? -18.925 21.524 11.194 1.00 78.88 95 GLN A N 1
ATOM 692 C CA . GLN A 1 95 ? -18.362 21.270 12.519 1.00 78.88 95 GLN A CA 1
ATOM 693 C C . GLN A 1 95 ? -18.807 19.897 13.023 1.00 78.88 95 GLN A C 1
ATOM 695 O O . GLN A 1 95 ? -19.985 19.541 12.949 1.00 78.88 95 GLN A O 1
ATOM 700 N N . LEU A 1 96 ? -17.859 19.121 13.549 1.00 80.12 96 LEU A N 1
ATOM 701 C CA . LEU A 1 96 ? -18.143 17.838 14.184 1.00 80.12 96 LEU A CA 1
ATOM 702 C C . LEU A 1 96 ? -18.752 18.080 15.572 1.00 80.12 96 LEU A C 1
ATOM 704 O O . LEU A 1 96 ? -18.135 18.717 16.419 1.00 80.12 96 LEU A O 1
ATOM 708 N N . ARG A 1 97 ? -19.964 17.562 15.808 1.00 83.56 97 ARG A N 1
ATOM 709 C CA . ARG A 1 97 ? -20.677 17.714 17.092 1.00 83.56 97 ARG A CA 1
ATOM 710 C C . ARG A 1 97 ? -20.438 16.550 18.056 1.00 83.56 97 ARG A C 1
ATOM 712 O O . ARG A 1 97 ? -20.308 16.769 19.252 1.00 83.56 97 ARG A O 1
ATOM 719 N N . SER A 1 98 ? -20.398 15.321 17.548 1.00 78.38 98 SER A N 1
ATOM 720 C CA . SER A 1 98 ? -20.194 14.119 18.362 1.00 78.38 98 SER A CA 1
ATOM 721 C C . SER A 1 98 ? -19.584 13.006 17.526 1.00 78.38 98 SER A C 1
ATOM 723 O O . SER A 1 98 ? -19.993 12.820 16.376 1.00 78.38 98 SER A O 1
ATOM 725 N N . ILE A 1 99 ? -18.682 12.226 18.118 1.00 80.19 99 ILE A N 1
ATOM 726 C CA . ILE A 1 99 ? -18.163 11.000 17.507 1.00 80.19 99 ILE A CA 1
ATOM 727 C C . ILE A 1 99 ? -18.563 9.837 18.402 1.00 80.19 99 ILE A C 1
ATOM 729 O O . ILE A 1 99 ? -18.113 9.733 19.542 1.00 80.19 99 ILE A O 1
ATOM 733 N N . LYS A 1 100 ? -19.405 8.958 17.859 1.00 83.56 100 LYS A N 1
ATOM 734 C CA . LYS A 1 100 ? -19.848 7.739 18.529 1.00 83.56 100 LYS A CA 1
ATOM 735 C C . LYS A 1 100 ? -19.466 6.534 17.700 1.00 83.56 100 LYS A C 1
ATOM 737 O O . LYS A 1 100 ? -19.558 6.564 16.467 1.00 83.56 100 LYS A O 1
ATOM 742 N N . ARG A 1 101 ? -19.063 5.454 18.360 1.00 80.19 101 ARG A N 1
ATOM 743 C CA . ARG A 1 101 ? -18.965 4.167 17.678 1.00 80.19 101 ARG A CA 1
ATOM 744 C C . ARG A 1 101 ? -20.382 3.728 17.356 1.00 80.19 101 ARG A C 1
ATOM 746 O O . ARG A 1 101 ? -21.247 3.705 18.227 1.00 80.19 101 ARG A O 1
ATOM 753 N N . THR A 1 102 ? -20.629 3.353 16.103 1.00 78.69 102 THR A N 1
ATOM 754 C CA . THR A 1 102 ? -21.892 2.702 15.759 1.00 78.69 102 THR A CA 1
ATOM 755 C C . THR A 1 102 ? -22.044 1.505 16.691 1.00 78.69 102 THR A C 1
ATOM 757 O O . THR A 1 102 ? -21.139 0.663 16.749 1.00 78.69 102 THR A O 1
ATOM 760 N N . GLY A 1 103 ? -23.137 1.470 17.461 1.00 72.00 103 GLY A N 1
ATOM 761 C CA . GLY A 1 103 ? -23.417 0.386 18.400 1.00 72.00 103 GLY A CA 1
ATOM 762 C C . GLY A 1 103 ? -23.205 -0.958 17.714 1.00 72.00 103 GLY A C 1
ATOM 763 O O . GLY A 1 103 ? -23.397 -1.057 16.505 1.00 72.00 103 GLY A O 1
ATOM 764 N N . LYS A 1 104 ? -22.735 -1.956 18.473 1.00 66.94 104 LYS A N 1
ATOM 765 C CA . LYS A 1 104 ? -22.265 -3.268 17.998 1.00 66.94 104 LYS A CA 1
ATOM 766 C C . LYS A 1 104 ? -23.348 -3.987 17.181 1.00 66.94 104 LYS A C 1
ATOM 768 O O . LYS A 1 104 ? -23.997 -4.901 17.684 1.00 66.94 104 LYS A O 1
ATOM 773 N N . ASN A 1 105 ? -23.538 -3.583 15.929 1.00 68.69 105 ASN A N 1
ATOM 774 C CA . ASN A 1 105 ? -24.476 -4.173 14.997 1.00 68.69 105 ASN A CA 1
ATOM 775 C C . ASN A 1 105 ? -23.815 -5.463 14.524 1.00 68.69 105 ASN A C 1
ATOM 777 O O . ASN A 1 105 ? -23.096 -5.492 13.525 1.00 68.69 105 ASN A O 1
ATOM 781 N N . ARG A 1 106 ? -23.909 -6.502 15.361 1.00 76.56 106 ARG A N 1
ATOM 782 C CA . ARG A 1 106 ? -23.318 -7.799 15.052 1.00 76.56 106 ARG A CA 1
ATOM 783 C C . ARG A 1 106 ? -24.029 -8.306 13.799 1.00 76.56 106 ARG A C 1
ATOM 785 O O . ARG A 1 106 ? -25.255 -8.405 13.827 1.00 76.56 106 ARG A O 1
ATOM 792 N N . PRO A 1 107 ? -23.302 -8.611 12.712 1.00 83.81 107 PRO A N 1
ATOM 793 C CA . PRO A 1 107 ? -23.935 -9.147 11.518 1.00 83.81 107 PRO A CA 1
ATOM 794 C C . PRO A 1 107 ? -24.665 -10.442 11.881 1.00 83.81 107 PRO A C 1
ATOM 796 O O . PRO A 1 107 ? -24.210 -11.178 12.761 1.00 83.81 107 PRO A O 1
ATOM 799 N N . ALA A 1 108 ? -25.774 -10.734 11.198 1.00 82.19 108 ALA A N 1
ATOM 800 C CA . ALA A 1 108 ? -26.605 -11.905 11.485 1.00 82.19 108 ALA A CA 1
ATOM 801 C C . ALA A 1 108 ? -25.780 -13.208 11.551 1.00 82.19 108 ALA A C 1
ATOM 803 O O . ALA A 1 108 ? -25.995 -14.033 12.434 1.00 82.19 108 ALA A O 1
ATOM 804 N N . TRP A 1 109 ? -24.748 -13.340 10.709 1.00 81.12 109 TRP A N 1
ATOM 805 C CA . TRP A 1 109 ? -23.804 -14.465 10.736 1.00 81.12 109 TRP A CA 1
ATOM 806 C C . TRP A 1 109 ? -22.963 -14.557 12.015 1.00 81.12 109 TRP A C 1
ATOM 808 O O . TRP A 1 109 ? -22.724 -15.654 12.512 1.00 81.12 109 TRP A O 1
ATOM 818 N N . SER A 1 110 ? -22.544 -13.424 12.589 1.00 84.12 110 SER A N 1
ATOM 819 C CA . SER A 1 110 ? -21.814 -13.414 13.864 1.00 84.12 110 SER A CA 1
ATOM 820 C C . SER A 1 110 ? -22.697 -13.848 15.033 1.00 84.12 110 SER A C 1
ATOM 822 O O . SER A 1 110 ? -22.163 -14.348 16.019 1.00 84.12 110 SER A O 1
ATOM 824 N N . ILE A 1 111 ? -24.013 -13.634 14.956 1.00 86.62 111 ILE A N 1
ATOM 825 C CA . ILE A 1 111 ? -24.964 -14.087 15.978 1.00 86.62 111 ILE A CA 1
ATOM 826 C C . ILE A 1 111 ? -25.256 -15.579 15.792 1.00 86.62 111 ILE A C 1
ATOM 828 O O . ILE A 1 111 ? -25.170 -16.330 16.763 1.00 86.62 111 ILE A O 1
ATOM 832 N N . ALA A 1 112 ? -25.510 -16.008 14.551 1.00 86.44 112 ALA A N 1
ATOM 833 C CA . ALA A 1 112 ? -25.802 -17.400 14.210 1.00 86.44 112 ALA A CA 1
ATOM 834 C C . ALA A 1 112 ? -24.682 -18.353 14.655 1.00 86.44 112 ALA A C 1
ATOM 836 O O . ALA A 1 112 ? -24.940 -19.318 15.367 1.00 86.44 112 ALA A O 1
ATOM 837 N N . GLY A 1 113 ? -23.419 -18.021 14.360 1.00 88.75 113 GLY A N 1
ATOM 838 C CA . GLY A 1 113 ? -22.290 -18.856 14.777 1.00 88.75 113 GLY A CA 1
ATOM 839 C C . GLY A 1 113 ? -22.125 -18.968 16.297 1.00 88.75 113 GLY A C 1
ATOM 840 O O . GLY A 1 113 ? -21.627 -19.977 16.785 1.00 88.75 113 GLY A O 1
ATOM 841 N N . ILE A 1 114 ? -22.544 -17.963 17.072 1.00 88.25 114 ILE A N 1
ATOM 842 C CA . ILE A 1 114 ? -22.529 -18.059 18.539 1.00 88.25 114 ILE A CA 1
ATOM 843 C C . ILE A 1 114 ? -23.643 -18.997 18.997 1.00 88.25 114 ILE A C 1
ATOM 845 O O . ILE A 1 114 ? -23.369 -19.897 19.780 1.00 88.25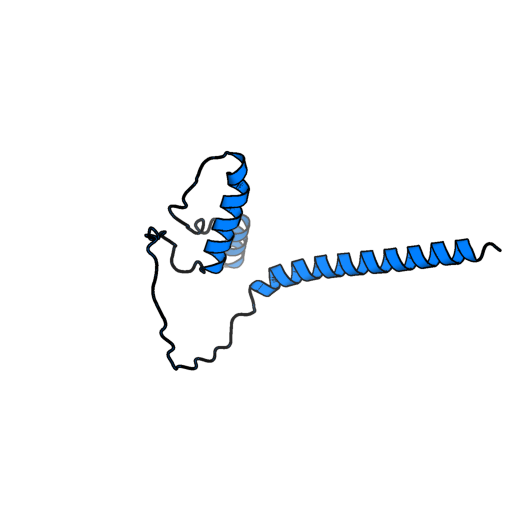 114 ILE A O 1
ATOM 849 N N . GLN A 1 115 ? -24.861 -18.832 18.474 1.00 89.44 115 GLN A N 1
ATOM 850 C CA . GLN A 1 115 ? -25.990 -19.701 18.814 1.00 89.44 115 GLN A CA 1
ATOM 851 C C . GLN A 1 115 ? -25.707 -21.174 18.500 1.00 89.44 115 GLN A C 1
ATOM 853 O O . GLN A 1 115 ? -25.982 -22.027 19.343 1.00 89.44 115 GLN A O 1
ATOM 858 N N . ASP A 1 116 ? -25.101 -21.470 17.348 1.00 90.56 116 ASP A N 1
ATOM 859 C CA . ASP A 1 116 ? -24.765 -22.842 16.953 1.00 90.56 116 ASP A CA 1
ATOM 860 C C . ASP A 1 116 ? -23.671 -23.468 17.824 1.00 90.56 116 ASP A C 1
ATOM 862 O O . ASP A 1 116 ? -23.727 -24.665 18.101 1.00 90.56 116 ASP A O 1
ATOM 866 N N . ASN A 1 117 ? -22.698 -22.671 18.279 1.00 89.31 117 ASN A N 1
ATOM 867 C CA . ASN A 1 117 ? -21.620 -23.138 19.156 1.00 89.31 117 ASN A CA 1
ATOM 868 C C . ASN A 1 117 ? -22.044 -23.258 20.626 1.00 89.31 117 ASN A C 1
ATOM 870 O O . ASN A 1 117 ? -21.382 -23.955 21.391 1.00 89.31 117 ASN A O 1
ATOM 874 N N . THR A 1 118 ? -23.113 -22.573 21.042 1.00 89.69 118 THR A N 1
ATOM 875 C CA . THR A 1 118 ? -23.590 -22.586 22.435 1.00 89.69 118 THR A CA 1
ATOM 876 C C . THR A 1 118 ? -24.889 -23.357 22.634 1.00 89.69 118 THR A C 1
ATOM 878 O O . THR A 1 118 ? -25.429 -23.340 23.741 1.00 89.69 118 THR A O 1
ATOM 881 N N . ARG A 1 119 ? -25.431 -24.012 21.601 1.00 85.94 119 ARG A N 1
ATOM 882 C CA . ARG A 1 119 ? -26.603 -24.871 21.793 1.00 85.94 119 ARG A CA 1
ATOM 883 C C . ARG A 1 119 ? -26.199 -26.126 22.583 1.00 85.94 119 ARG A C 1
ATOM 885 O O . ARG A 1 119 ? -25.184 -26.739 22.249 1.00 85.94 119 ARG A O 1
ATOM 892 N N . PRO A 1 120 ? -26.953 -26.502 23.628 1.00 81.50 120 PRO A N 1
ATOM 893 C CA . PRO A 1 120 ? -26.702 -27.742 24.351 1.00 81.50 120 PRO A CA 1
ATOM 894 C C . PRO A 1 120 ? -26.989 -28.957 23.455 1.00 81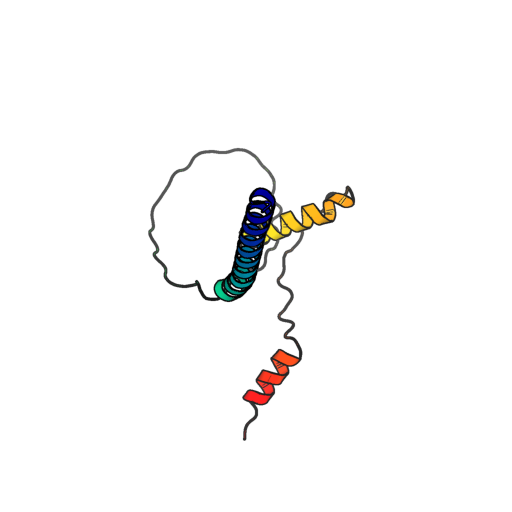.50 120 PRO A C 1
ATOM 896 O O . PRO A 1 120 ? -27.778 -28.860 22.509 1.00 81.50 120 PRO A O 1
ATOM 899 N N . PHE A 1 121 ? -26.310 -30.067 23.746 1.00 76.38 121 PHE A N 1
ATOM 900 C CA . PHE A 1 121 ? -26.487 -31.360 23.080 1.00 76.38 121 PHE A CA 1
ATOM 901 C C . PHE A 1 121 ? -27.682 -32.135 23.640 1.00 76.38 121 PHE A C 1
ATOM 903 O O . PHE A 1 121 ? -27.981 -31.971 24.845 1.00 76.38 121 PHE A O 1
#

pLDDT: mean 73.78, std 19.3, range [32.31, 97.56]